Protein AF-A0A847XIZ0-F1 (afdb_monomer_lite)

Structure (mmCIF, N/CA/C/O backbone):
data_AF-A0A847XIZ0-F1
#
_entry.id   AF-A0A847XIZ0-F1
#
loop_
_atom_site.group_PDB
_atom_site.id
_atom_site.type_symbol
_atom_site.label_atom_id
_atom_site.label_alt_id
_atom_site.label_comp_id
_atom_site.label_asym_id
_atom_site.label_entity_id
_atom_site.label_seq_id
_atom_site.pdbx_PDB_ins_code
_atom_site.Cartn_x
_atom_site.Cartn_y
_atom_site.Cartn_z
_atom_site.occupancy
_atom_site.B_iso_or_equiv
_atom_site.auth_seq_id
_atom_site.auth_comp_id
_atom_site.auth_asym_id
_atom_site.auth_atom_id
_atom_site.pdbx_PDB_model_num
ATOM 1 N N . MET A 1 1 ? 4.311 -4.115 11.196 1.00 77.94 1 MET A N 1
ATOM 2 C CA . MET A 1 1 ? 4.047 -4.246 9.739 1.00 77.94 1 MET A CA 1
ATOM 3 C C . MET A 1 1 ? 3.3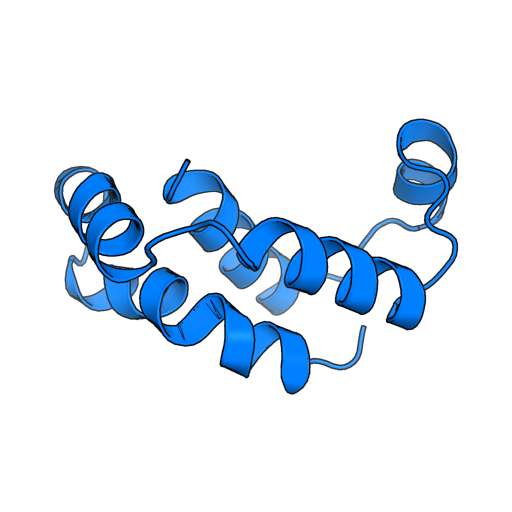61 -3.011 9.164 1.00 77.94 1 MET A C 1
ATOM 5 O O . MET A 1 1 ? 3.681 -2.636 8.046 1.00 77.94 1 MET A O 1
ATOM 9 N N . GLY A 1 2 ? 2.449 -2.339 9.885 1.00 89.25 2 GLY A N 1
ATOM 10 C CA . GLY A 1 2 ? 1.808 -1.123 9.355 1.00 89.25 2 GLY A CA 1
ATOM 11 C C . GLY A 1 2 ? 2.809 -0.010 9.013 1.00 89.25 2 GLY A C 1
ATOM 12 O O . GLY A 1 2 ? 2.628 0.712 8.034 1.00 89.25 2 GLY A O 1
ATOM 13 N N . ARG A 1 3 ? 3.914 0.072 9.770 1.00 92.25 3 ARG A N 1
ATOM 14 C CA . ARG A 1 3 ? 4.988 1.047 9.546 1.00 92.25 3 ARG A CA 1
ATOM 15 C C . ARG A 1 3 ? 5.621 0.926 8.159 1.00 92.25 3 ARG A C 1
ATOM 17 O O . ARG A 1 3 ? 5.878 1.951 7.540 1.00 92.25 3 ARG A O 1
ATOM 24 N N . ASP A 1 4 ? 5.792 -0.292 7.648 1.00 92.81 4 ASP A N 1
ATOM 25 C CA . ASP A 1 4 ? 6.393 -0.523 6.331 1.00 92.81 4 ASP A CA 1
ATOM 26 C C . ASP A 1 4 ? 5.550 0.128 5.222 1.00 92.81 4 ASP A C 1
ATOM 28 O O . ASP A 1 4 ? 6.074 0.802 4.339 1.00 92.81 4 ASP A O 1
ATOM 32 N N . PHE A 1 5 ? 4.222 -0.007 5.299 1.00 94.94 5 PHE A N 1
ATOM 33 C CA . PHE A 1 5 ? 3.292 0.615 4.350 1.00 94.94 5 PHE A CA 1
ATOM 34 C C . PHE A 1 5 ? 3.300 2.137 4.448 1.00 94.94 5 PHE A C 1
ATOM 36 O O . PHE A 1 5 ? 3.256 2.822 3.425 1.00 94.94 5 PHE A O 1
ATOM 43 N N . PHE A 1 6 ? 3.391 2.659 5.670 1.00 94.50 6 PHE A N 1
ATOM 44 C CA . PHE A 1 6 ? 3.528 4.090 5.899 1.00 94.50 6 PHE A CA 1
ATOM 45 C C . PHE A 1 6 ? 4.797 4.638 5.239 1.00 94.50 6 PHE A C 1
ATOM 47 O O . PHE A 1 6 ? 4.728 5.603 4.479 1.00 94.50 6 PHE A O 1
ATOM 54 N N . ASP A 1 7 ? 5.937 3.990 5.488 1.00 93.31 7 ASP A N 1
ATOM 55 C CA . ASP A 1 7 ? 7.232 4.401 4.949 1.00 93.31 7 ASP A CA 1
ATOM 56 C C . ASP A 1 7 ? 7.262 4.309 3.423 1.00 93.31 7 ASP A C 1
ATOM 58 O O . ASP A 1 7 ? 7.790 5.204 2.770 1.00 93.31 7 ASP A O 1
ATOM 62 N N . ILE A 1 8 ? 6.635 3.291 2.832 1.00 95.00 8 ILE A N 1
ATOM 63 C CA . ILE A 1 8 ? 6.521 3.173 1.375 1.00 95.00 8 ILE A CA 1
ATOM 64 C C . ILE A 1 8 ? 5.743 4.359 0.787 1.00 95.00 8 ILE A C 1
ATOM 66 O O . ILE A 1 8 ? 6.241 5.007 -0.132 1.00 95.00 8 ILE A O 1
ATOM 70 N N . VAL A 1 9 ? 4.552 4.678 1.312 1.00 93.94 9 VAL A N 1
ATOM 71 C CA . VAL A 1 9 ? 3.743 5.818 0.826 1.00 93.94 9 VAL A CA 1
ATOM 72 C C . VAL A 1 9 ? 4.499 7.129 1.003 1.00 93.94 9 VAL A C 1
ATOM 74 O O . VAL A 1 9 ? 4.499 7.979 0.113 1.00 93.94 9 VAL A O 1
ATOM 77 N N . PHE A 1 10 ? 5.170 7.287 2.143 1.00 92.31 10 PHE A N 1
ATOM 78 C CA . PHE A 1 10 ? 5.979 8.460 2.423 1.00 92.31 10 PHE A CA 1
ATOM 79 C C . PHE A 1 10 ? 7.125 8.599 1.414 1.00 92.31 10 PHE A C 1
ATOM 81 O O . PHE A 1 10 ? 7.227 9.629 0.755 1.00 92.31 10 PHE A O 1
ATOM 88 N N . LEU A 1 11 ? 7.943 7.563 1.223 1.00 94.44 11 LEU A N 1
ATOM 89 C CA . LEU A 1 11 ? 9.127 7.616 0.364 1.00 94.44 11 LEU A CA 1
ATOM 90 C C . LEU A 1 11 ? 8.782 7.769 -1.118 1.00 94.44 11 LEU A C 1
ATOM 92 O O . LEU A 1 11 ? 9.443 8.549 -1.798 1.00 94.44 11 LEU A O 1
ATOM 96 N N . ILE A 1 12 ? 7.733 7.098 -1.604 1.00 92.62 12 ILE A N 1
ATOM 97 C CA . ILE A 1 12 ? 7.264 7.243 -2.993 1.00 92.62 12 ILE A CA 1
ATOM 98 C C . ILE A 1 12 ? 6.879 8.696 -3.296 1.00 92.62 12 ILE A C 1
ATOM 100 O O . ILE A 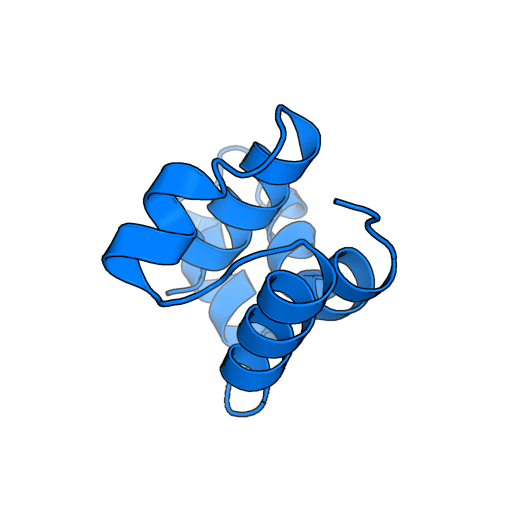1 12 ? 7.131 9.182 -4.395 1.00 92.62 12 ILE A O 1
ATOM 104 N N . SER A 1 13 ? 6.320 9.422 -2.321 1.00 88.56 13 SER A N 1
ATOM 105 C CA . SER A 1 13 ? 5.997 10.844 -2.502 1.00 88.56 13 SER A CA 1
ATOM 106 C C . SER A 1 13 ? 7.226 11.761 -2.561 1.00 88.56 13 SER A C 1
ATOM 108 O O . SER A 1 13 ? 7.107 12.910 -2.977 1.00 88.56 13 SER A O 1
ATOM 110 N N . GLN A 1 14 ? 8.393 11.277 -2.124 1.00 93.19 14 GLN A N 1
ATOM 111 C CA . GLN A 1 14 ? 9.629 12.057 -2.032 1.00 93.19 14 GLN A CA 1
ATOM 112 C C . GLN A 1 14 ? 10.617 11.727 -3.155 1.00 93.19 14 GLN A C 1
ATOM 114 O O . GLN A 1 14 ? 11.377 12.595 -3.580 1.00 93.19 14 GLN A O 1
ATOM 119 N N . THR A 1 15 ? 10.664 10.473 -3.611 1.00 94.19 15 THR A N 1
ATOM 120 C CA . THR A 1 15 ? 11.663 10.016 -4.582 1.00 94.19 15 THR A CA 1
ATOM 121 C C . THR A 1 15 ? 11.227 8.760 -5.334 1.00 94.19 15 THR A C 1
ATOM 123 O O . THR A 1 15 ? 10.303 8.052 -4.931 1.00 94.19 15 THR A O 1
ATOM 126 N N . LYS A 1 16 ? 11.935 8.457 -6.426 1.00 93.31 16 LYS A N 1
ATOM 127 C CA . LYS A 1 16 ? 11.711 7.257 -7.236 1.00 93.31 16 LYS A CA 1
ATOM 128 C C . LYS A 1 16 ? 12.389 6.022 -6.629 1.00 93.31 16 LYS A C 1
ATOM 130 O O . LYS A 1 16 ? 13.475 6.142 -6.051 1.00 93.31 16 LYS A O 1
ATOM 135 N N . PRO A 1 17 ? 11.809 4.819 -6.799 1.00 94.75 17 PRO A N 1
ATOM 136 C CA . PRO A 1 17 ? 12.457 3.580 -6.389 1.00 94.75 17 PRO A CA 1
ATOM 137 C C . PRO A 1 17 ? 13.790 3.356 -7.114 1.00 94.75 17 PRO A C 1
ATOM 139 O O . PRO A 1 17 ? 13.932 3.633 -8.304 1.00 94.75 17 PRO A O 1
ATOM 142 N N . ASN A 1 18 ? 14.771 2.791 -6.411 1.00 96.12 18 ASN A N 1
ATOM 143 C CA . ASN A 1 18 ? 16.036 2.388 -7.019 1.00 96.12 18 ASN A CA 1
ATOM 144 C C . ASN A 1 18 ? 15.900 0.992 -7.650 1.00 96.12 18 ASN A C 1
ATOM 146 O O . ASN A 1 18 ? 16.055 -0.021 -6.964 1.00 96.12 18 ASN A O 1
ATOM 150 N N . TYR A 1 19 ? 15.624 0.937 -8.954 1.00 95.25 19 TYR A N 1
ATOM 151 C CA . TYR A 1 19 ? 15.420 -0.327 -9.670 1.00 95.25 19 TYR A CA 1
ATOM 152 C C . TYR A 1 19 ? 16.670 -1.201 -9.778 1.00 95.25 19 TYR A C 1
ATOM 154 O O . TYR A 1 19 ? 16.542 -2.418 -9.736 1.00 95.25 19 TYR A O 1
ATOM 162 N N . GLU A 1 20 ? 17.875 -0.629 -9.799 1.00 97.31 20 GLU A N 1
ATOM 163 C CA . GLU A 1 20 ? 19.113 -1.423 -9.764 1.00 97.31 20 GLU A CA 1
ATOM 164 C C . GLU A 1 20 ? 19.222 -2.217 -8.454 1.00 97.31 20 GLU A C 1
ATOM 166 O O . GLU A 1 20 ? 19.558 -3.406 -8.437 1.00 97.31 20 GLU A O 1
ATOM 171 N N . TYR A 1 21 ? 18.873 -1.578 -7.334 1.00 97.00 21 TYR A N 1
ATOM 172 C CA . TYR A 1 21 ? 18.824 -2.242 -6.036 1.00 97.00 21 TYR A CA 1
ATOM 173 C C . TYR A 1 21 ? 17.690 -3.272 -5.962 1.00 97.00 21 TYR A C 1
ATOM 175 O O . TYR A 1 21 ? 17.908 -4.399 -5.507 1.00 97.00 21 TYR A O 1
ATOM 183 N N . LEU A 1 22 ? 16.489 -2.901 -6.417 1.00 96.62 22 LEU A N 1
ATOM 184 C CA . LEU A 1 22 ? 15.316 -3.776 -6.390 1.00 96.62 22 LEU A CA 1
ATOM 185 C C . LEU A 1 22 ? 15.504 -5.013 -7.269 1.00 96.62 22 LEU A C 1
ATOM 187 O O . LEU A 1 22 ? 15.181 -6.112 -6.827 1.00 96.62 22 LEU A O 1
ATOM 191 N N . LYS A 1 23 ? 16.113 -4.874 -8.446 1.00 96.94 23 LYS A N 1
ATOM 192 C CA . LYS A 1 23 ? 16.483 -5.997 -9.305 1.00 96.94 23 LYS A CA 1
ATOM 193 C C . LYS A 1 23 ? 17.441 -6.942 -8.590 1.00 96.94 23 LYS A C 1
ATOM 195 O O . LYS A 1 23 ? 17.181 -8.135 -8.489 1.00 96.94 23 LYS A O 1
ATOM 200 N N . LYS A 1 24 ? 18.513 -6.410 -7.994 1.00 97.75 24 LYS A N 1
ATOM 201 C CA . LYS A 1 24 ? 19.512 -7.224 -7.282 1.00 97.75 24 LYS A CA 1
ATOM 202 C C . LYS A 1 24 ? 18.939 -7.978 -6.077 1.00 97.75 24 LYS A C 1
ATOM 204 O O . LYS A 1 24 ? 19.455 -9.037 -5.723 1.00 97.75 24 LYS A O 1
ATOM 209 N N . LYS A 1 25 ? 17.948 -7.408 -5.387 1.00 97.38 25 LYS A N 1
ATOM 210 C CA . LYS A 1 25 ? 17.420 -7.960 -4.128 1.00 97.38 25 LYS A CA 1
ATOM 211 C C . LYS A 1 25 ? 16.131 -8.752 -4.274 1.00 97.38 25 LYS A C 1
ATOM 213 O O . LYS A 1 25 ? 15.913 -9.660 -3.479 1.00 97.38 25 LYS A O 1
ATOM 218 N N . LEU A 1 26 ? 15.282 -8.376 -5.219 1.00 95.12 26 LEU A N 1
ATOM 219 C CA . LEU A 1 26 ? 13.905 -8.850 -5.336 1.00 95.12 26 LEU A CA 1
ATOM 220 C C . LEU A 1 26 ? 13.527 -9.230 -6.774 1.00 95.12 26 LEU A C 1
ATOM 222 O O . LEU A 1 26 ? 12.379 -9.602 -6.987 1.00 95.12 26 LEU A O 1
ATOM 226 N N . ASP A 1 27 ? 14.461 -9.134 -7.728 1.00 96.44 27 ASP A N 1
ATOM 227 C CA . ASP A 1 27 ? 14.236 -9.389 -9.158 1.00 96.44 27 ASP A CA 1
ATOM 228 C C . ASP A 1 27 ? 13.121 -8.521 -9.774 1.00 96.44 27 ASP A C 1
ATOM 230 O O . ASP A 1 27 ? 12.382 -8.940 -10.657 1.00 96.44 27 ASP A O 1
ATOM 234 N N . ILE A 1 28 ? 12.986 -7.285 -9.280 1.00 97.25 28 ILE A N 1
ATOM 235 C CA . ILE A 1 28 ? 12.016 -6.300 -9.774 1.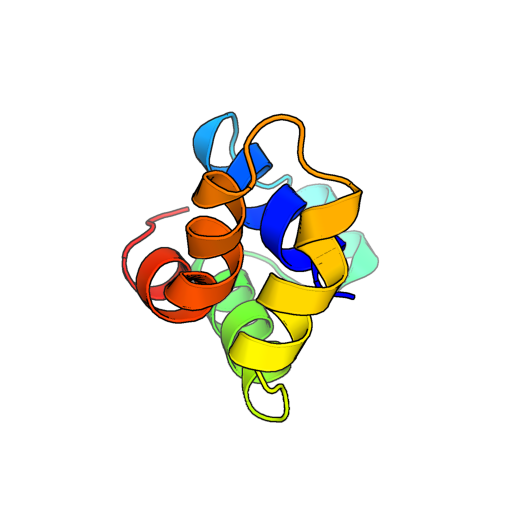00 97.25 28 ILE A CA 1
ATOM 236 C C . ILE A 1 28 ? 12.734 -5.307 -10.685 1.00 97.25 28 ILE A C 1
ATOM 238 O O . ILE A 1 28 ? 13.610 -4.566 -10.237 1.00 97.25 28 ILE A O 1
ATOM 242 N N . ASN A 1 29 ? 12.332 -5.261 -11.950 1.00 95.88 29 ASN A N 1
ATOM 243 C CA . ASN A 1 29 ? 13.023 -4.530 -13.008 1.00 95.88 29 ASN A CA 1
ATOM 244 C C . ASN A 1 29 ? 12.401 -3.163 -13.317 1.00 95.88 29 ASN A C 1
ATOM 246 O O . ASN A 1 29 ? 13.069 -2.310 -13.896 1.00 95.88 29 ASN A O 1
ATOM 250 N N . ASN A 1 30 ? 11.126 -2.950 -12.979 1.00 95.25 30 ASN A N 1
ATOM 251 C CA . ASN A 1 30 ? 10.383 -1.745 -13.356 1.00 95.25 30 ASN A CA 1
ATOM 252 C C . ASN A 1 30 ? 9.203 -1.446 -12.410 1.00 95.25 30 ASN A C 1
ATOM 254 O O . ASN A 1 30 ? 8.888 -2.211 -11.492 1.00 95.25 30 ASN A O 1
ATOM 258 N N . GLY A 1 31 ? 8.559 -0.299 -12.640 1.00 94.44 31 GLY A N 1
ATOM 259 C CA . GLY A 1 31 ? 7.407 0.185 -11.880 1.00 94.44 31 GLY A CA 1
ATOM 260 C C . GLY A 1 31 ? 6.194 -0.731 -11.906 1.00 94.44 31 GLY A C 1
ATOM 261 O O . GLY A 1 31 ? 5.563 -0.924 -10.867 1.00 94.44 31 GLY A O 1
ATOM 262 N N . ASP A 1 32 ? 5.897 -1.350 -13.045 1.00 94.94 32 ASP A N 1
ATOM 263 C CA . ASP A 1 32 ? 4.746 -2.245 -13.173 1.00 94.94 32 ASP A CA 1
ATOM 264 C C . ASP A 1 32 ? 4.930 -3.527 -12.359 1.00 94.94 32 ASP A C 1
ATOM 266 O O . ASP A 1 32 ? 4.007 -3.984 -11.679 1.00 94.94 32 ASP A O 1
ATOM 270 N N . GLU A 1 33 ? 6.134 -4.098 -12.381 1.00 96.31 33 GLU A N 1
ATOM 271 C CA . GLU A 1 33 ? 6.506 -5.235 -11.539 1.00 96.31 33 GLU A CA 1
ATOM 272 C C . GLU A 1 33 ? 6.446 -4.865 -10.058 1.00 96.31 33 GLU A C 1
ATOM 274 O O . GLU A 1 33 ? 5.839 -5.593 -9.269 1.00 96.31 33 GLU A O 1
ATOM 279 N N . LEU A 1 34 ? 6.993 -3.704 -9.683 1.00 96.31 34 LEU A N 1
ATOM 280 C CA . LEU A 1 34 ? 6.935 -3.221 -8.306 1.00 96.31 34 LEU A CA 1
ATOM 281 C C . LEU A 1 34 ? 5.486 -3.059 -7.834 1.00 96.31 34 LEU A C 1
ATOM 283 O O . LEU A 1 34 ? 5.133 -3.554 -6.763 1.00 96.31 34 LEU A O 1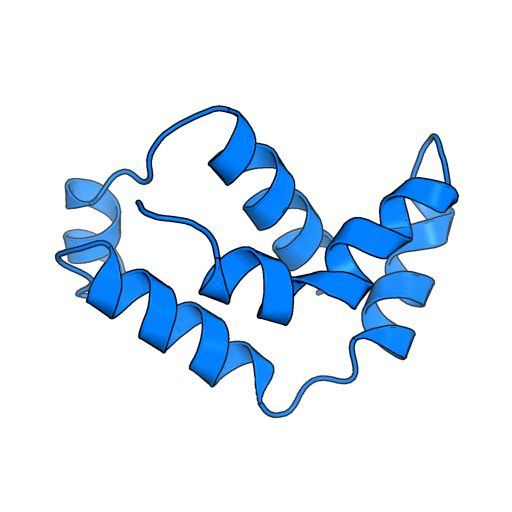
ATOM 287 N N . LYS A 1 35 ? 4.630 -2.430 -8.649 1.00 95.75 35 LYS A N 1
ATOM 288 C CA . LYS A 1 35 ? 3.201 -2.244 -8.364 1.00 95.75 35 LYS A CA 1
ATOM 289 C C . LYS A 1 35 ? 2.512 -3.585 -8.120 1.00 95.75 35 LYS A C 1
ATOM 291 O O . LYS A 1 35 ? 1.836 -3.758 -7.105 1.00 95.75 35 LYS A O 1
ATOM 296 N N . LYS A 1 36 ? 2.721 -4.558 -9.013 1.00 95.69 36 LYS A N 1
ATOM 297 C CA . LYS A 1 36 ? 2.155 -5.911 -8.889 1.00 95.69 36 LYS A CA 1
ATOM 298 C C . LYS A 1 36 ? 2.624 -6.603 -7.612 1.00 95.69 36 LYS A C 1
ATOM 300 O O . LYS A 1 36 ? 1.800 -7.156 -6.882 1.00 95.69 36 LYS A O 1
ATOM 305 N N . VAL A 1 37 ? 3.921 -6.543 -7.305 1.00 95.38 37 VAL A N 1
ATOM 306 C CA . VAL A 1 37 ? 4.483 -7.153 -6.093 1.00 95.38 37 VAL A CA 1
ATOM 307 C C . VAL A 1 37 ? 3.900 -6.506 -4.838 1.00 95.38 37 VAL A C 1
ATOM 309 O O . VAL A 1 37 ? 3.431 -7.229 -3.958 1.00 95.38 37 VAL A O 1
ATOM 312 N N . LEU A 1 38 ? 3.858 -5.173 -4.763 1.00 95.06 38 LEU A N 1
ATOM 313 C CA . LEU A 1 38 ? 3.283 -4.454 -3.625 1.00 95.06 38 LEU A CA 1
ATOM 314 C C . LEU A 1 38 ? 1.816 -4.840 -3.413 1.00 95.06 38 LEU A C 1
ATOM 316 O O . LEU A 1 38 ? 1.462 -5.274 -2.318 1.00 95.06 38 LEU A O 1
ATOM 320 N N . LEU A 1 39 ? 0.987 -4.777 -4.460 1.00 95.75 39 LEU A N 1
ATOM 321 C CA . LEU A 1 39 ? -0.434 -5.126 -4.376 1.00 95.75 39 LEU A CA 1
ATOM 322 C C . LEU A 1 39 ? -0.648 -6.593 -3.989 1.00 95.75 39 LEU A C 1
ATOM 324 O O . LEU A 1 39 ? -1.471 -6.871 -3.118 1.00 95.75 39 LEU A O 1
ATOM 328 N N . SER A 1 40 ? 0.127 -7.526 -4.548 1.00 95.56 40 SER A N 1
ATOM 329 C CA . SER A 1 40 ? 0.023 -8.951 -4.202 1.00 95.56 40 SER A CA 1
ATOM 330 C C . SER A 1 40 ? 0.320 -9.221 -2.721 1.00 95.56 40 SER A C 1
ATOM 332 O O . SER A 1 40 ? -0.400 -9.984 -2.074 1.00 95.56 40 SER A O 1
ATOM 334 N N . ARG A 1 41 ? 1.316 -8.532 -2.143 1.00 92.31 41 ARG A N 1
ATOM 335 C CA . ARG A 1 41 ? 1.659 -8.634 -0.715 1.00 92.31 41 ARG A CA 1
ATOM 336 C C . ARG A 1 41 ? 0.558 -8.092 0.190 1.00 92.31 41 ARG A C 1
ATOM 338 O O . ARG A 1 41 ? 0.468 -8.505 1.341 1.00 92.31 41 ARG A O 1
ATOM 345 N N . THR A 1 42 ? -0.304 -7.218 -0.328 1.00 94.62 42 THR A N 1
ATOM 346 C CA . THR A 1 42 ? -1.422 -6.668 0.442 1.00 94.62 42 THR A CA 1
ATOM 347 C C . THR A 1 42 ? -2.617 -7.612 0.564 1.00 94.62 42 THR A C 1
ATOM 349 O O . THR A 1 42 ? -3.448 -7.394 1.437 1.00 94.62 42 THR A O 1
ATOM 352 N N . LEU A 1 43 ? -2.745 -8.649 -0.274 1.00 92.69 43 LEU A N 1
ATOM 353 C CA . LEU A 1 43 ? -4.000 -9.407 -0.431 1.00 92.69 43 LEU A CA 1
ATOM 354 C C . LEU A 1 43 ? -4.513 -10.085 0.848 1.00 92.69 43 LEU A C 1
ATOM 356 O O . LEU A 1 43 ? -5.717 -10.242 1.006 1.00 92.69 43 LEU A O 1
ATOM 360 N N . LYS A 1 44 ? -3.617 -10.482 1.757 1.00 92.00 44 LYS A N 1
ATOM 361 C CA . LYS A 1 44 ? -3.966 -11.206 2.993 1.00 92.00 44 LYS A CA 1
ATOM 362 C C . LYS A 1 44 ? -3.954 -10.328 4.248 1.00 92.00 44 LYS A C 1
ATOM 364 O O . LYS A 1 44 ? -4.009 -10.858 5.350 1.00 92.00 44 LYS A O 1
ATOM 369 N N . LEU A 1 45 ? -3.816 -9.013 4.088 1.00 94.88 45 LEU A N 1
ATOM 370 C CA . LEU A 1 45 ? -3.624 -8.087 5.202 1.00 94.88 45 LEU A CA 1
ATOM 371 C C . LEU A 1 45 ? -4.895 -7.291 5.503 1.00 94.88 45 LEU A C 1
ATOM 373 O O . LEU A 1 45 ? -5.553 -6.792 4.581 1.00 94.88 45 LEU A O 1
ATOM 377 N N . ASP A 1 46 ? -5.181 -7.111 6.792 1.00 95.62 46 ASP A N 1
ATOM 378 C CA . ASP A 1 46 ? -6.191 -6.167 7.266 1.00 95.62 46 ASP A CA 1
ATOM 379 C C . ASP A 1 46 ? -5.557 -4.788 7.487 1.00 95.62 46 ASP A C 1
ATOM 381 O O . ASP A 1 46 ? -4.805 -4.554 8.433 1.00 95.62 46 ASP A O 1
ATOM 385 N N . PHE A 1 47 ? -5.856 -3.853 6.586 1.00 94.81 47 PHE A N 1
ATOM 386 C CA . PHE A 1 47 ? -5.313 -2.499 6.660 1.00 94.81 47 PHE A CA 1
ATOM 387 C C . PHE A 1 47 ? -5.953 -1.649 7.759 1.00 94.81 47 PHE A C 1
ATOM 389 O O . PHE A 1 47 ? -5.345 -0.660 8.159 1.00 94.81 47 PHE A O 1
ATOM 396 N N . ASN A 1 48 ? -7.118 -2.036 8.289 1.00 95.06 48 ASN A N 1
ATOM 397 C CA . ASN A 1 48 ? -7.692 -1.374 9.459 1.00 95.06 48 ASN A CA 1
ATOM 398 C C . ASN A 1 48 ? -6.863 -1.695 10.705 1.00 95.06 48 ASN A C 1
ATOM 400 O O . ASN A 1 48 ? -6.511 -0.788 11.458 1.00 95.06 48 ASN A O 1
ATOM 404 N N . GLU A 1 49 ? -6.494 -2.967 10.892 1.00 95.31 49 GLU A N 1
ATOM 405 C CA . GLU A 1 49 ? -5.616 -3.368 11.997 1.00 95.31 49 GLU A CA 1
ATOM 406 C C . GLU A 1 49 ? -4.223 -2.751 11.856 1.00 95.31 49 GLU A C 1
ATOM 408 O O . GLU A 1 49 ? -3.700 -2.194 12.819 1.00 95.31 49 GLU A O 1
ATOM 413 N N . LEU A 1 50 ? -3.647 -2.763 10.649 1.00 95.44 50 LEU A N 1
ATOM 414 C CA . LEU A 1 50 ? -2.335 -2.159 10.399 1.00 95.44 50 LEU A CA 1
ATOM 415 C C . LEU A 1 50 ? -2.324 -0.639 10.606 1.00 95.44 50 LEU A C 1
ATOM 417 O O . LEU A 1 50 ? -1.317 -0.105 11.067 1.00 95.44 50 LEU A O 1
ATOM 421 N N . ALA A 1 51 ? -3.408 0.061 10.259 1.00 94.69 51 ALA A N 1
ATOM 422 C CA . ALA A 1 51 ? -3.532 1.493 10.513 1.00 94.69 51 ALA A CA 1
ATOM 423 C C . ALA A 1 51 ? -3.590 1.775 12.020 1.00 94.69 51 ALA A C 1
ATOM 425 O O . ALA A 1 51 ? -2.870 2.646 12.499 1.00 94.69 51 ALA A O 1
ATOM 426 N N . LYS A 1 52 ? -4.368 0.993 12.776 1.00 93.12 52 LYS A N 1
ATOM 427 C CA . LYS A 1 52 ? -4.477 1.123 14.234 1.00 93.12 52 LYS A CA 1
ATOM 428 C C . LYS A 1 52 ? -3.163 0.805 14.957 1.00 93.12 52 LYS A C 1
ATOM 430 O O . LYS A 1 52 ? -2.809 1.491 15.909 1.00 93.12 52 LYS A O 1
ATOM 435 N N . ASP A 1 53 ? -2.425 -0.199 14.484 1.00 90.94 53 ASP A N 1
ATOM 436 C CA . ASP A 1 53 ? -1.118 -0.604 15.025 1.00 90.94 53 ASP A CA 1
ATOM 437 C C . ASP A 1 53 ? -0.082 0.531 14.962 1.00 90.94 53 ASP A C 1
ATOM 439 O O . ASP A 1 53 ? 0.766 0.654 15.843 1.00 90.94 53 ASP A O 1
ATOM 443 N N . ILE A 1 54 ? -0.160 1.405 13.948 1.00 92.50 54 ILE A N 1
ATOM 444 C CA . ILE A 1 54 ? 0.808 2.500 13.800 1.00 92.50 54 ILE A CA 1
ATOM 445 C C . ILE A 1 54 ? 0.436 3.785 14.531 1.00 92.50 54 ILE A C 1
ATOM 447 O O . ILE A 1 54 ? 1.324 4.604 14.764 1.00 92.50 54 ILE A O 1
ATOM 451 N N . GLU A 1 55 ? -0.834 3.980 14.892 1.00 91.50 55 GLU A N 1
ATOM 452 C CA . GLU A 1 55 ? -1.321 5.216 15.521 1.00 91.50 55 GLU A CA 1
ATOM 453 C C . GLU A 1 55 ? -0.494 5.673 16.733 1.00 91.50 55 GLU A C 1
ATOM 455 O O . GLU A 1 55 ? -0.165 6.861 16.775 1.00 91.50 55 GLU A O 1
ATOM 460 N N . PRO A 1 56 ? -0.069 4.793 17.667 1.00 91.81 56 PRO A N 1
ATOM 461 C CA . PRO A 1 56 ? 0.739 5.200 18.820 1.00 91.81 56 PRO A CA 1
ATOM 462 C C . PRO A 1 56 ? 2.115 5.777 18.458 1.00 91.81 56 PRO A C 1
ATOM 464 O O . PRO A 1 56 ? 2.730 6.453 19.278 1.00 91.81 56 PRO A O 1
ATOM 467 N N . PHE A 1 57 ? 2.615 5.502 17.250 1.00 89.19 57 PHE A N 1
ATOM 468 C CA . PHE A 1 57 ? 3.927 5.948 16.775 1.00 89.19 57 PHE A CA 1
ATOM 469 C C . PHE A 1 57 ? 3.849 7.195 15.884 1.00 89.19 57 PHE A C 1
ATOM 471 O O . PHE A 1 57 ? 4.884 7.731 15.482 1.00 89.19 57 PHE A O 1
ATOM 478 N N . LEU A 1 58 ? 2.643 7.649 15.533 1.00 88.94 58 LEU A N 1
ATOM 479 C CA . LEU A 1 58 ? 2.444 8.818 14.686 1.00 88.94 58 LEU A CA 1
ATOM 480 C C . LEU A 1 58 ? 2.383 10.096 15.525 1.00 88.94 58 LEU A C 1
ATOM 482 O O . LEU A 1 58 ? 1.649 10.179 16.503 1.00 88.94 58 LEU A O 1
ATOM 486 N N . ILE A 1 59 ? 3.087 11.139 15.075 1.00 88.25 59 ILE A N 1
ATOM 487 C CA . ILE A 1 59 ? 2.961 12.492 15.650 1.00 88.25 59 ILE A CA 1
ATOM 488 C C . ILE A 1 59 ? 1.533 13.023 15.441 1.00 88.25 59 ILE A C 1
ATOM 490 O O . ILE A 1 59 ? 0.966 13.671 16.316 1.00 88.25 59 ILE A O 1
ATOM 494 N N . ASN A 1 60 ? 0.949 12.729 14.276 1.00 90.62 60 ASN A N 1
ATOM 495 C CA . ASN A 1 60 ? -0.439 13.022 13.946 1.00 90.62 60 ASN A CA 1
ATOM 496 C C . ASN A 1 60 ? -1.155 11.710 13.614 1.00 90.62 60 ASN A C 1
ATOM 498 O O . ASN A 1 60 ? -0.888 11.106 12.576 1.00 90.62 60 ASN A O 1
ATOM 502 N N . THR A 1 61 ? -2.085 11.290 14.470 1.00 87.88 61 THR A N 1
ATOM 503 C CA . THR A 1 61 ? -2.843 10.040 14.297 1.00 87.88 61 THR A CA 1
ATOM 504 C C . THR A 1 61 ? -3.635 10.004 12.991 1.00 87.88 61 THR A C 1
ATOM 506 O O . THR A 1 61 ? -3.814 8.934 12.423 1.00 87.88 61 THR A O 1
ATOM 509 N N . GLY A 1 62 ? -4.023 11.161 12.439 1.00 90.50 62 GLY A N 1
ATOM 510 C CA . GLY A 1 62 ? -4.692 11.251 11.138 1.00 90.50 62 GLY A CA 1
ATOM 511 C C . GLY A 1 62 ? -3.854 10.731 9.963 1.00 90.50 62 GLY A C 1
ATOM 512 O O . GLY A 1 62 ? -4.412 10.360 8.929 1.00 90.50 62 GLY A O 1
ATOM 513 N N . GLU A 1 63 ? -2.532 10.640 10.128 1.00 91.81 63 GLU A N 1
ATOM 514 C CA . GLU A 1 63 ? -1.625 10.092 9.120 1.00 91.81 63 GLU A CA 1
ATOM 515 C C . GLU A 1 63 ? -1.771 8.561 8.970 1.00 91.81 63 GLU A C 1
ATOM 517 O O . GLU A 1 63 ? -1.317 8.003 7.968 1.00 91.81 63 GLU A O 1
ATOM 522 N N . SER A 1 64 ? -2.480 7.876 9.883 1.00 93.81 64 SER A N 1
ATOM 523 C CA . SER A 1 64 ? -2.789 6.440 9.764 1.00 93.81 64 SER A CA 1
ATOM 524 C C . SER A 1 64 ? -3.617 6.124 8.512 1.00 93.81 64 SER A C 1
ATOM 526 O O . SER A 1 64 ? -3.497 5.040 7.934 1.00 93.81 64 SER A O 1
ATOM 528 N N . LYS A 1 65 ? -4.361 7.115 7.993 1.00 94.31 65 LYS A N 1
ATOM 529 C CA . LYS A 1 65 ? -5.107 7.021 6.727 1.00 94.31 65 LYS A CA 1
ATOM 530 C C . LYS A 1 65 ? -4.230 6.666 5.527 1.00 94.31 65 LYS A C 1
ATOM 532 O O . LYS A 1 65 ? -4.730 6.061 4.586 1.00 94.31 65 LYS A O 1
ATOM 537 N N . ARG A 1 66 ? -2.932 6.992 5.546 1.00 93.12 66 ARG A N 1
ATOM 538 C CA . ARG A 1 66 ? -2.000 6.604 4.471 1.00 93.12 66 ARG A CA 1
ATOM 539 C C . ARG A 1 66 ? -1.861 5.093 4.350 1.00 93.12 66 ARG A C 1
ATOM 541 O O . ARG A 1 66 ? -1.764 4.576 3.243 1.00 93.12 66 ARG A O 1
ATOM 548 N N . VAL A 1 67 ? -1.867 4.396 5.485 1.00 95.50 67 VAL A N 1
ATOM 549 C CA . VAL A 1 67 ? -1.859 2.933 5.507 1.00 95.50 67 VAL A CA 1
ATOM 550 C C . VAL A 1 67 ? -3.215 2.420 5.057 1.00 95.50 67 VAL A C 1
ATOM 552 O O . VAL A 1 67 ? -3.266 1.594 4.154 1.00 95.50 67 VAL A O 1
ATOM 555 N N . LEU A 1 68 ? -4.312 2.964 5.589 1.00 95.50 68 LEU A N 1
ATOM 556 C CA . LEU A 1 68 ? -5.660 2.541 5.200 1.00 95.50 68 LEU A CA 1
ATOM 557 C C . LEU A 1 68 ? -5.886 2.600 3.676 1.00 95.50 68 LEU A C 1
ATOM 559 O O . LEU A 1 68 ? -6.400 1.651 3.090 1.00 95.50 68 LEU A O 1
ATOM 563 N N . LEU A 1 69 ? -5.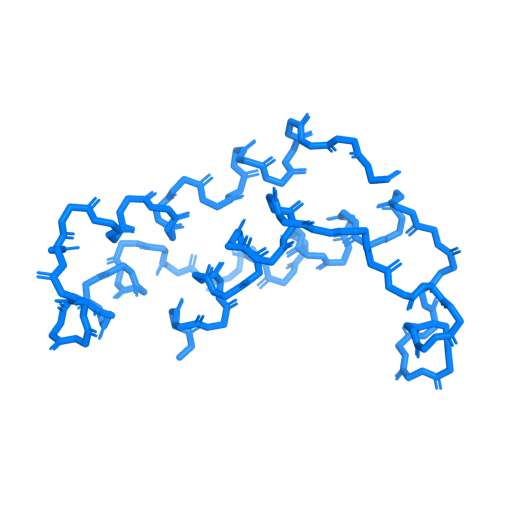436 3.683 3.037 1.00 95.75 69 LEU A N 1
ATOM 564 C CA . LEU A 1 69 ? -5.593 3.946 1.601 1.00 95.75 69 LEU A CA 1
ATOM 565 C C . LEU A 1 69 ? -4.437 3.397 0.746 1.00 95.75 69 LEU A C 1
ATOM 567 O O . LEU A 1 69 ? -4.321 3.728 -0.435 1.00 95.75 69 LEU A O 1
ATOM 571 N N . PHE A 1 70 ? -3.561 2.560 1.314 1.00 96.19 70 PHE A N 1
ATOM 572 C CA . PHE A 1 70 ? -2.331 2.117 0.653 1.00 96.19 70 PHE A CA 1
ATOM 573 C C . PHE A 1 70 ? -2.588 1.483 -0.719 1.00 96.19 70 PHE A C 1
ATOM 575 O O . PHE A 1 70 ? -1.911 1.805 -1.692 1.00 96.19 70 PHE A O 1
ATOM 582 N N . ARG A 1 71 ? -3.575 0.583 -0.818 1.00 95.56 71 ARG A N 1
ATOM 583 C CA . ARG A 1 71 ? -3.873 -0.132 -2.071 1.00 95.56 71 ARG A CA 1
ATOM 584 C C . ARG A 1 71 ? -4.316 0.823 -3.179 1.00 95.56 71 ARG A C 1
ATOM 586 O O . ARG A 1 71 ? -3.827 0.710 -4.299 1.00 95.56 71 ARG A O 1
ATOM 593 N N . GLU A 1 72 ? -5.201 1.759 -2.851 1.00 95.50 72 GLU A N 1
ATOM 594 C CA . GLU A 1 72 ? -5.714 2.768 -3.785 1.00 95.50 72 GLU A CA 1
ATOM 595 C C . GLU A 1 72 ? -4.596 3.708 -4.242 1.00 95.50 72 GLU A C 1
ATOM 597 O O . GLU A 1 72 ? -4.467 4.000 -5.430 1.00 95.50 72 GLU A O 1
ATOM 602 N N . TYR A 1 73 ? -3.728 4.112 -3.314 1.00 95.25 73 TYR A N 1
ATOM 603 C CA . TYR A 1 73 ? -2.570 4.940 -3.625 1.00 95.25 73 TYR A CA 1
ATOM 604 C C . TYR A 1 73 ? -1.580 4.230 -4.560 1.00 95.25 73 TYR A C 1
ATOM 606 O O . TYR A 1 73 ? -1.193 4.775 -5.587 1.00 95.25 73 TYR A O 1
ATOM 614 N N . ILE A 1 74 ? -1.200 2.982 -4.269 1.00 95.88 74 ILE A N 1
ATOM 615 C CA . ILE A 1 74 ? -0.270 2.233 -5.131 1.00 95.88 74 ILE A CA 1
ATOM 616 C C . ILE A 1 74 ? -0.861 1.969 -6.523 1.00 95.88 74 ILE A C 1
ATOM 618 O O . ILE A 1 74 ? -0.119 1.906 -7.503 1.00 95.88 74 ILE A O 1
ATOM 622 N N . GLN A 1 75 ? -2.183 1.829 -6.643 1.00 94.62 75 GLN A N 1
ATOM 623 C CA . GLN A 1 75 ? -2.832 1.716 -7.949 1.00 94.62 75 GLN A CA 1
ATOM 624 C C . GLN A 1 75 ? -2.693 3.004 -8.771 1.00 94.62 75 GLN A C 1
ATOM 626 O O . GLN A 1 75 ? -2.389 2.909 -9.964 1.00 94.62 75 GLN A O 1
ATOM 631 N N . SER A 1 76 ? -2.855 4.174 -8.144 1.00 93.31 76 SER A N 1
ATOM 632 C CA . SER A 1 76 ? -2.846 5.475 -8.824 1.00 93.31 76 SER A CA 1
ATOM 633 C C . SER A 1 76 ? -1.454 6.026 -9.140 1.00 93.31 76 SER A C 1
ATOM 635 O O . SER A 1 76 ? -1.317 6.809 -10.074 1.00 93.31 76 SER A O 1
ATOM 637 N N . VAL A 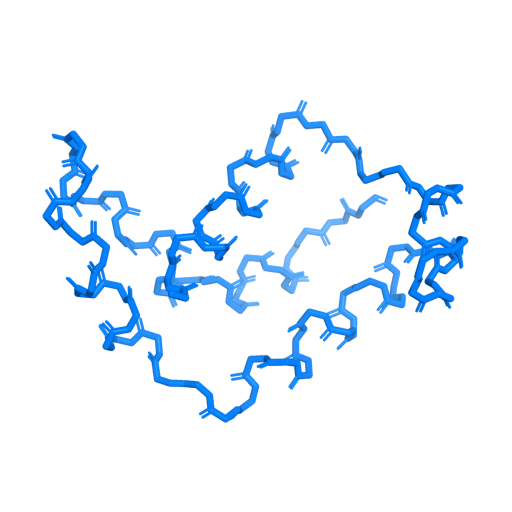1 77 ? -0.418 5.615 -8.406 1.00 90.50 77 VAL A N 1
ATOM 638 C CA . VAL A 1 77 ? 0.957 6.089 -8.628 1.00 90.50 77 VAL A CA 1
ATOM 639 C C . VAL A 1 77 ? 1.550 5.534 -9.927 1.00 90.50 77 VAL A C 1
ATOM 641 O O . VAL A 1 77 ? 1.512 4.328 -10.176 1.00 90.50 77 VAL A O 1
ATOM 644 N N . GLU A 1 78 ? 2.177 6.403 -10.718 1.00 86.56 78 GLU A N 1
ATOM 645 C CA . GLU A 1 78 ? 3.142 6.032 -11.760 1.00 86.56 78 GLU A CA 1
ATOM 646 C C . GLU A 1 78 ? 4.566 6.160 -11.200 1.00 86.56 78 GLU A C 1
ATOM 648 O O . GLU A 1 78 ? 4.896 7.164 -10.567 1.00 86.56 78 GLU A O 1
ATOM 653 N N . PHE A 1 79 ? 5.387 5.122 -11.388 1.00 83.38 79 PHE A N 1
ATOM 654 C CA . PHE A 1 79 ? 6.735 5.024 -10.817 1.00 83.38 79 PHE A CA 1
ATOM 655 C C . PHE A 1 79 ? 7.833 5.520 -11.773 1.00 83.38 79 PHE A C 1
ATOM 657 O O . PHE A 1 79 ? 7.727 5.246 -12.988 1.00 83.38 79 PHE A O 1
#

Radius of gyration: 12.88 Å; chains: 1; bounding box: 27×24×32 Å

pLDDT: mean 93.62, std 3.23, range [77.94, 97.75]

Foldseek 3Di:
DLVVLLVVLVVLVVDDDDQVVCCVPPVRRALVSVLVVVLVVCPPDDLVVSLVVCQVVDPDSVSSVSSVCSNVSSVPDDD

Sequence (79 aa):
MGRDFFDIVFLISQTKPNYEYLKKKLDINNGDELKKVLLSRTLKLDFNELAKDIEPFLINTGESKRVLLFREYIQSVEF

Secondary structure (DSSP, 8-state):
-HHHHHHHHHHHTTS---HHHHHHHH---SHHHHHHHHHHHHTT--HHHHHHHHGGG-SSGGGGHHHHTHHHHHHH---